Protein AF-A0A973D4F2-F1 (afdb_monomer)

Radius of gyration: 21.17 Å; Cα contacts (8 Å, |Δi|>4): 47; chains: 1; bounding box: 31×28×68 Å

Foldseek 3Di:
DPDPDQLAVAEDEDPDDPVCPVVVVVVRHPYYDDPCVPPPDDDDDDDDDDDDDPDD

Structure (mmCIF, N/CA/C/O backbone):
data_AF-A0A973D4F2-F1
#
_entry.id   AF-A0A973D4F2-F1
#
loop_
_atom_site.group_PDB
_atom_site.id
_atom_site.type_symbol
_atom_site.label_atom_id
_atom_site.label_alt_id
_atom_site.label_comp_id
_atom_site.label_asym_id
_atom_site.label_entity_id
_atom_site.label_seq_id
_atom_site.pdbx_PDB_ins_code
_atom_site.Cartn_x
_atom_site.Cartn_y
_atom_site.Cartn_z
_atom_site.occupancy
_atom_site.B_iso_or_equiv
_atom_site.auth_seq_id
_atom_site.auth_comp_id
_atom_site.auth_asym_id
_atom_site.auth_atom_id
_atom_site.pdbx_PDB_model_num
ATOM 1 N N . ASP A 1 1 ? -17.767 19.984 21.574 1.00 52.97 1 ASP A N 1
ATOM 2 C CA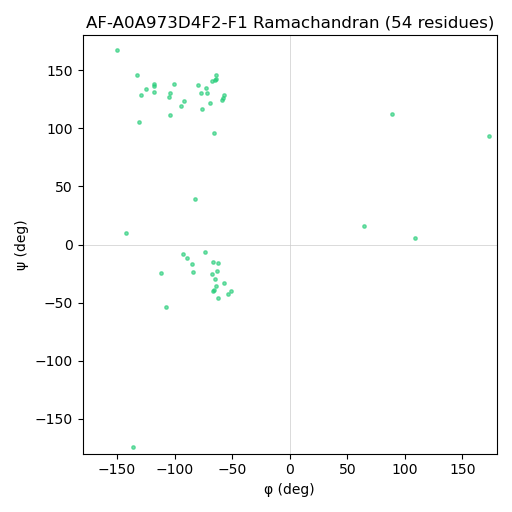 . ASP A 1 1 ? -17.117 19.415 20.380 1.00 52.97 1 ASP A CA 1
ATOM 3 C C . ASP A 1 1 ? -17.002 17.887 20.374 1.00 52.97 1 ASP A C 1
ATOM 5 O O . ASP A 1 1 ? -16.222 17.360 19.597 1.00 52.97 1 ASP A O 1
ATOM 9 N N . ASP A 1 2 ? -17.849 17.145 21.104 1.00 64.12 2 ASP A N 1
ATOM 10 C CA . ASP A 1 2 ? -17.862 15.664 21.105 1.00 64.12 2 ASP A CA 1
ATOM 11 C C . ASP A 1 2 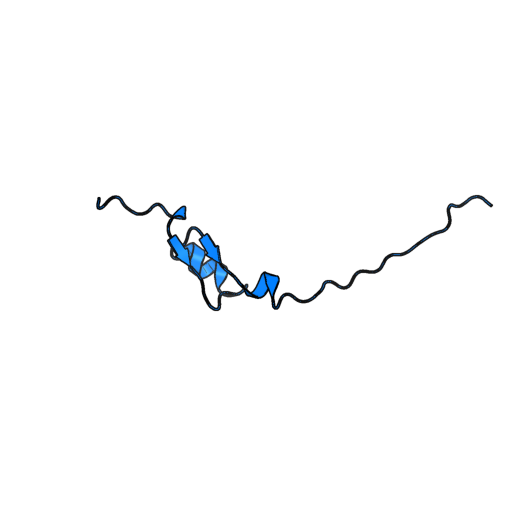? -18.645 15.043 19.930 1.00 64.12 2 ASP A C 1
ATOM 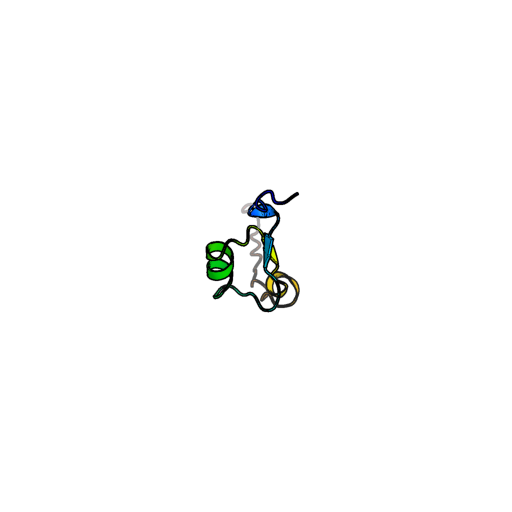13 O O . ASP A 1 2 ? -19.384 14.070 20.089 1.00 64.12 2 ASP A O 1
ATOM 17 N N . LEU A 1 3 ? -18.532 15.619 18.732 1.00 62.94 3 LEU A N 1
ATOM 18 C CA . LEU A 1 3 ? -19.102 14.977 17.549 1.00 62.94 3 LEU A CA 1
ATOM 19 C C . LEU A 1 3 ? -18.233 13.763 17.186 1.00 62.94 3 LEU A C 1
ATOM 21 O O . LEU A 1 3 ? -17.006 13.884 17.181 1.00 62.94 3 LEU A O 1
ATOM 25 N N . PRO A 1 4 ? -18.828 12.595 16.885 1.00 75.00 4 PRO A N 1
ATOM 26 C CA . PRO A 1 4 ? -18.057 11.413 16.528 1.00 75.00 4 PRO A CA 1
ATOM 27 C C . PRO A 1 4 ? -17.169 11.724 15.321 1.00 75.00 4 PRO A C 1
ATOM 29 O O . PRO A 1 4 ? -17.643 12.243 14.306 1.00 75.00 4 PRO A O 1
ATOM 32 N N . LEU A 1 5 ? -15.875 11.416 15.445 1.00 78.62 5 LEU A N 1
ATOM 33 C CA . LEU A 1 5 ? -14.923 11.584 14.354 1.00 78.62 5 LEU A CA 1
ATOM 34 C C . LEU A 1 5 ? -15.410 10.767 13.159 1.00 78.62 5 LEU A C 1
ATOM 36 O O . LEU A 1 5 ? -15.671 9.567 13.266 1.00 78.62 5 LEU A O 1
ATOM 40 N N . ALA A 1 6 ? -15.547 11.422 12.010 1.00 85.19 6 ALA A N 1
ATOM 41 C CA . ALA A 1 6 ? -15.863 10.711 10.786 1.00 85.19 6 ALA A CA 1
ATOM 42 C C . ALA A 1 6 ? -14.700 9.772 10.438 1.00 85.19 6 ALA A C 1
ATOM 44 O O . ALA A 1 6 ? -13.541 10.119 10.661 1.00 85.19 6 ALA A O 1
ATOM 45 N N . SER A 1 7 ? -14.992 8.606 9.856 1.00 81.44 7 SER A N 1
ATOM 46 C CA . SER A 1 7 ? -13.983 7.566 9.586 1.00 81.44 7 SER A CA 1
ATOM 47 C C . SER A 1 7 ? -12.757 8.097 8.841 1.00 81.44 7 SER A C 1
ATOM 49 O O . SER A 1 7 ? -11.627 7.781 9.199 1.00 81.44 7 SER A O 1
ATOM 51 N N . HIS A 1 8 ? -12.960 8.984 7.863 1.00 87.62 8 HIS A N 1
ATOM 52 C CA . HIS A 1 8 ? -11.883 9.613 7.101 1.00 87.62 8 HIS A CA 1
ATOM 53 C C . HIS A 1 8 ? -10.936 10.468 7.950 1.00 87.62 8 HIS A C 1
ATOM 55 O O . HIS A 1 8 ? -9.876 10.807 7.459 1.00 87.62 8 HIS A O 1
ATOM 61 N N . GLN A 1 9 ? -11.270 10.857 9.180 1.00 92.75 9 GLN A N 1
ATOM 62 C CA . GLN A 1 9 ? -10.377 11.622 10.057 1.00 92.75 9 GLN A CA 1
ATOM 63 C C . GLN A 1 9 ? -9.419 10.717 10.843 1.00 92.75 9 GLN A C 1
ATOM 65 O O . GLN A 1 9 ? -8.396 11.203 11.319 1.00 92.75 9 GLN A O 1
ATOM 70 N N . ILE A 1 10 ? -9.712 9.414 10.932 1.00 94.62 10 ILE A N 1
ATOM 71 C CA . ILE A 1 10 ? -8.886 8.425 11.629 1.00 94.62 10 ILE A CA 1
ATOM 72 C C . ILE A 1 10 ? -7.897 7.786 10.656 1.00 94.62 10 ILE A C 1
ATOM 74 O O . ILE A 1 10 ? -8.290 7.189 9.651 1.00 94.62 10 ILE A O 1
ATOM 78 N N . GLU A 1 11 ? -6.612 7.883 10.990 1.00 96.81 11 GLU A N 1
ATOM 79 C CA . GLU A 1 11 ? -5.518 7.293 10.225 1.00 96.81 11 GLU A CA 1
ATOM 80 C C . GLU A 1 11 ? -4.759 6.253 11.051 1.00 96.81 11 GLU A C 1
ATOM 82 O O . GLU A 1 11 ? -4.360 6.524 12.183 1.00 96.81 11 GLU A O 1
ATOM 87 N N . ALA A 1 12 ? -4.536 5.077 10.462 1.00 97.25 12 ALA A N 1
ATOM 88 C CA . ALA A 1 12 ? -3.625 4.063 10.983 1.00 97.25 12 ALA A CA 1
ATOM 89 C C . ALA A 1 12 ? -2.292 4.106 10.217 1.00 97.25 12 ALA A C 1
ATOM 91 O O . ALA A 1 12 ? -2.272 4.239 8.992 1.00 97.25 12 ALA A O 1
ATOM 92 N N . SER A 1 13 ? -1.175 3.987 10.935 1.00 97.19 13 SER A N 1
ATOM 93 C CA . SER A 1 13 ? 0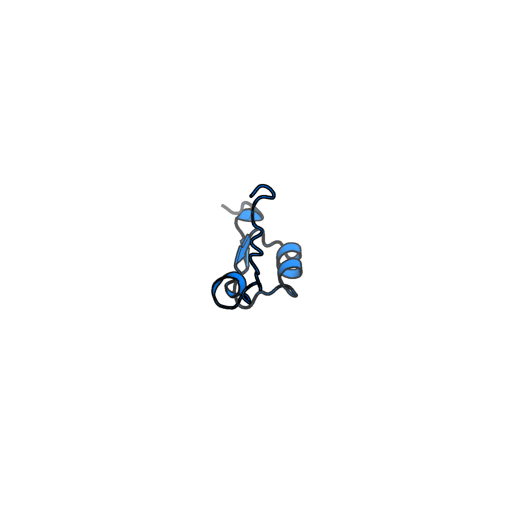.180 4.027 10.374 1.00 97.19 13 SER A CA 1
ATOM 94 C C . SER A 1 13 ? 1.141 3.175 11.212 1.00 97.19 13 SER A C 1
ATOM 96 O O . SER A 1 13 ? 0.813 2.792 12.334 1.00 97.19 13 SER A O 1
ATOM 98 N N . GLY A 1 14 ? 2.337 2.920 10.675 1.00 96.06 14 GLY A N 1
ATOM 99 C CA . GLY A 1 14 ? 3.430 2.208 11.344 1.00 96.06 14 GLY A CA 1
ATOM 100 C C . GLY A 1 14 ? 3.381 0.691 11.152 1.00 96.06 14 GLY A C 1
ATOM 101 O O . GLY A 1 14 ? 2.504 0.021 11.680 1.00 96.06 14 GLY A O 1
ATOM 102 N N . GLY A 1 15 ? 4.350 0.141 10.412 1.00 95.56 15 GLY A N 1
ATOM 103 C CA . GLY A 1 15 ? 4.515 -1.313 10.254 1.00 95.56 15 GLY A CA 1
ATOM 104 C C . GLY A 1 15 ? 3.370 -2.038 9.533 1.00 95.56 15 GLY A C 1
ATOM 105 O O . GLY A 1 15 ? 3.287 -3.254 9.633 1.00 95.56 15 GLY A O 1
ATOM 106 N N . ILE A 1 16 ? 2.491 -1.311 8.837 1.00 96.94 16 ILE A N 1
ATOM 107 C CA . ILE A 1 16 ? 1.360 -1.886 8.100 1.00 96.94 16 ILE A CA 1
ATOM 108 C C . ILE A 1 16 ? 1.846 -2.452 6.761 1.00 96.94 16 ILE A C 1
ATOM 110 O O . ILE A 1 16 ? 2.610 -1.796 6.051 1.00 96.94 16 ILE A O 1
ATOM 114 N N . ASP A 1 17 ? 1.350 -3.633 6.408 1.00 95.50 17 ASP A N 1
ATOM 115 C CA . ASP A 1 17 ? 1.653 -4.390 5.190 1.00 95.50 17 ASP A CA 1
ATOM 116 C C . ASP A 1 17 ? 0.372 -4.978 4.556 1.00 95.50 17 ASP A C 1
ATOM 118 O O . ASP A 1 17 ? -0.750 -4.708 5.005 1.00 95.50 17 ASP A O 1
ATOM 122 N N . GLU A 1 18 ? 0.514 -5.785 3.500 1.00 94.69 18 GLU A N 1
ATOM 123 C CA . GLU A 1 18 ? -0.609 -6.415 2.795 1.00 94.69 18 GLU A CA 1
ATOM 124 C C . GLU A 1 18 ? -1.414 -7.391 3.662 1.00 94.69 18 GLU A C 1
ATOM 126 O O . GLU A 1 18 ? -2.588 -7.641 3.380 1.00 94.69 18 GLU A O 1
ATOM 131 N N . THR A 1 19 ? -0.812 -7.925 4.727 1.00 97.00 19 THR A N 1
ATOM 132 C CA . THR A 1 19 ? -1.462 -8.887 5.625 1.00 97.00 19 THR A CA 1
ATOM 133 C C . THR A 1 19 ? -2.309 -8.201 6.696 1.00 97.00 19 THR A C 1
ATOM 135 O O . THR A 1 19 ? -3.261 -8.788 7.209 1.00 97.00 19 THR A O 1
ATOM 138 N N . SER A 1 20 ? -1.994 -6.943 7.016 1.00 97.31 20 SER A N 1
ATOM 139 C CA . SER A 1 20 ? -2.569 -6.206 8.146 1.00 97.31 20 SER A CA 1
ATOM 140 C C . SER A 1 20 ? -3.479 -5.042 7.742 1.00 97.31 20 SER A C 1
ATOM 142 O O . SER A 1 20 ? -4.390 -4.697 8.499 1.00 97.31 20 SER A O 1
ATOM 144 N N . ALA A 1 21 ? -3.316 -4.462 6.546 1.00 97.06 21 ALA A N 1
ATOM 145 C CA . ALA A 1 21 ? -4.077 -3.284 6.110 1.00 97.06 21 ALA A CA 1
ATOM 146 C C . ALA A 1 21 ? -5.607 -3.454 6.219 1.00 97.06 21 ALA A C 1
ATOM 148 O O . ALA A 1 21 ? -6.306 -2.565 6.712 1.00 97.06 21 ALA A O 1
ATOM 149 N N . ALA A 1 22 ? -6.141 -4.613 5.825 1.00 97.75 22 ALA A N 1
ATOM 150 C CA . ALA A 1 22 ? -7.580 -4.877 5.889 1.00 97.75 22 ALA A CA 1
ATOM 151 C C . ALA A 1 22 ? -8.123 -4.883 7.331 1.00 97.75 22 ALA A C 1
ATOM 153 O O . ALA A 1 22 ? -9.233 -4.409 7.575 1.00 97.75 22 ALA A O 1
ATOM 154 N N . ALA A 1 23 ? -7.335 -5.370 8.295 1.00 98.06 23 ALA A N 1
ATOM 155 C CA . ALA A 1 23 ? -7.728 -5.390 9.700 1.00 98.06 23 ALA A CA 1
ATOM 156 C C . ALA A 1 23 ? -7.838 -3.968 10.275 1.00 98.06 23 ALA A C 1
ATOM 158 O O . ALA A 1 23 ? -8.798 -3.668 10.984 1.00 98.06 23 ALA A O 1
ATOM 159 N N . TYR A 1 24 ? -6.918 -3.067 9.914 1.00 97.12 24 TYR A N 1
ATOM 160 C CA . TYR A 1 24 ? -6.985 -1.658 10.321 1.00 97.12 24 TYR A CA 1
ATOM 161 C C . TYR A 1 24 ? -8.188 -0.925 9.718 1.00 97.12 24 TYR A C 1
ATOM 163 O O . TYR A 1 24 ? -8.847 -0.153 10.416 1.00 97.12 24 TYR A O 1
ATOM 171 N N . ALA A 1 25 ? -8.520 -1.201 8.454 1.00 95.75 25 ALA A N 1
ATOM 172 C CA . ALA A 1 25 ? -9.723 -0.656 7.829 1.00 95.75 25 ALA A CA 1
ATOM 173 C C . ALA A 1 25 ? -10.998 -1.140 8.547 1.00 95.75 25 ALA A C 1
ATOM 175 O O . ALA A 1 25 ? -11.867 -0.337 8.884 1.00 95.75 25 ALA A O 1
ATOM 176 N N . ALA A 1 26 ? -11.084 -2.441 8.853 1.00 96.75 26 ALA A N 1
ATOM 177 C CA . ALA A 1 26 ? -12.209 -3.024 9.587 1.00 96.75 26 ALA A CA 1
ATOM 178 C C . ALA A 1 26 ? -12.328 -2.500 11.031 1.00 96.75 26 ALA A C 1
ATOM 180 O O . ALA A 1 26 ? -13.435 -2.400 11.557 1.00 96.75 26 ALA A O 1
ATOM 181 N N . ALA A 1 27 ? -11.209 -2.120 11.657 1.00 94.38 27 ALA A N 1
ATOM 182 C CA . ALA A 1 27 ? -11.179 -1.488 12.975 1.00 94.38 27 ALA A CA 1
ATOM 183 C C . ALA A 1 27 ? -11.658 -0.020 12.973 1.00 94.38 27 ALA A C 1
ATOM 185 O O . ALA A 1 27 ? -11.805 0.572 14.042 1.00 94.38 27 ALA A O 1
ATOM 186 N N . GLY A 1 28 ? -11.923 0.568 11.798 1.00 93.25 28 GLY A N 1
ATOM 187 C CA . GLY A 1 28 ? -12.516 1.901 11.656 1.00 93.25 28 GLY A CA 1
ATOM 188 C C . GLY A 1 28 ? -11.569 2.991 11.151 1.00 93.25 28 GLY A C 1
ATOM 189 O O . GLY A 1 28 ? -11.978 4.152 11.086 1.00 93.25 28 GLY A O 1
ATOM 190 N N . ALA A 1 29 ? -10.333 2.653 10.765 1.00 95.50 29 ALA A N 1
ATOM 191 C CA . ALA A 1 29 ? -9.448 3.611 10.109 1.00 95.50 29 ALA A CA 1
ATOM 192 C C . ALA A 1 29 ? -9.970 3.937 8.700 1.00 95.50 29 ALA A C 1
ATOM 194 O O . ALA A 1 29 ? -10.121 3.048 7.862 1.00 95.50 29 ALA A O 1
ATOM 195 N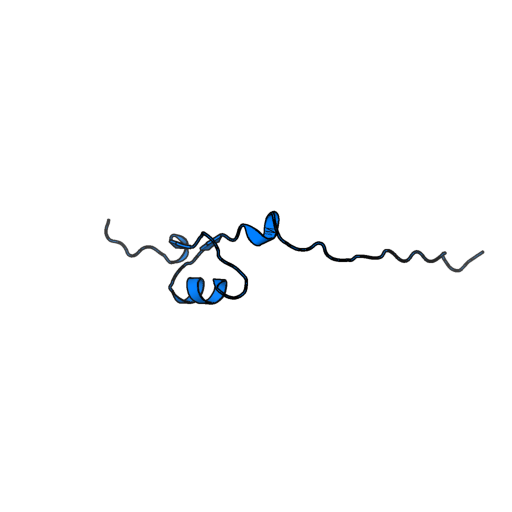 N . GLY A 1 30 ? -10.234 5.215 8.420 1.00 95.75 30 GLY A N 1
ATOM 196 C CA . GLY A 1 30 ? -10.621 5.673 7.082 1.00 95.75 30 GLY A CA 1
ATOM 197 C C . GLY A 1 30 ? -9.435 6.047 6.196 1.00 95.75 30 GLY A C 1
ATOM 198 O O . GLY A 1 30 ? -9.612 6.237 4.994 1.00 95.75 30 GLY A O 1
ATOM 199 N N . ARG A 1 31 ? -8.231 6.146 6.768 1.00 96.75 31 ARG A N 1
ATOM 200 C CA . ARG A 1 31 ? -6.966 6.259 6.035 1.00 96.75 31 ARG A CA 1
ATOM 201 C C . ARG A 1 31 ? -5.932 5.290 6.594 1.00 96.75 31 ARG A C 1
ATOM 203 O O . ARG A 1 31 ? -5.879 5.053 7.799 1.00 96.75 31 ARG A O 1
ATOM 210 N N . ILE A 1 32 ? -5.091 4.766 5.710 1.00 97.19 32 ILE A N 1
ATOM 211 C CA . ILE A 1 32 ? -3.967 3.897 6.058 1.00 97.19 32 ILE A CA 1
ATOM 212 C C . ILE A 1 32 ? -2.718 4.442 5.375 1.00 97.19 32 ILE A C 1
ATOM 214 O O . ILE A 1 32 ? -2.723 4.667 4.165 1.00 97.19 32 ILE A O 1
ATOM 218 N N . SER A 1 33 ? -1.654 4.627 6.150 1.00 97.25 33 SER A N 1
ATOM 219 C CA . SER A 1 33 ? -0.328 4.969 5.644 1.00 97.25 33 SER A CA 1
ATOM 220 C C . SER A 1 33 ? 0.584 3.744 5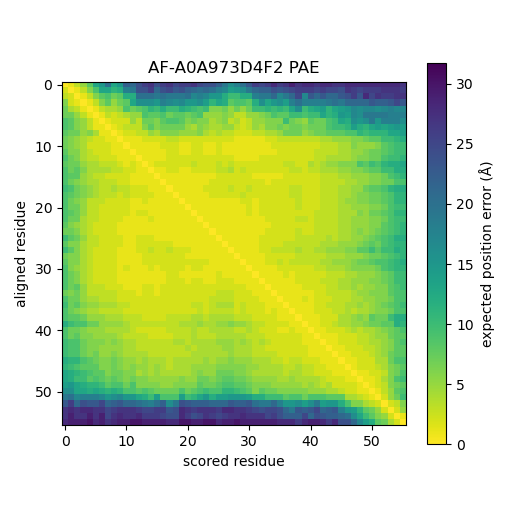.699 1.00 97.25 33 SER A C 1
ATOM 222 O O . SER A 1 33 ? 0.726 3.103 6.741 1.00 97.25 33 SER A O 1
ATOM 224 N N . CYS A 1 34 ? 1.199 3.405 4.565 1.00 97.00 34 CYS A N 1
ATOM 225 C CA . CYS A 1 34 ? 2.101 2.266 4.417 1.00 97.00 34 CYS A CA 1
ATOM 226 C C . CYS A 1 34 ? 3.389 2.732 3.730 1.00 97.00 34 CYS A C 1
ATOM 228 O O . CYS A 1 34 ? 3.402 2.975 2.528 1.00 97.00 34 CYS A O 1
ATOM 230 N N . GLY A 1 35 ? 4.484 2.864 4.486 1.00 95.69 35 GLY A N 1
ATOM 231 C CA . GLY A 1 35 ? 5.783 3.265 3.927 1.00 95.69 35 GLY A CA 1
ATOM 232 C C . GLY A 1 35 ? 6.398 2.211 2.999 1.00 95.69 35 GLY A C 1
ATOM 233 O O . GLY A 1 35 ? 7.146 2.550 2.084 1.00 95.69 35 GLY A O 1
ATOM 234 N N . ALA A 1 36 ? 6.043 0.935 3.183 1.00 94.50 36 ALA A N 1
ATOM 235 C CA . ALA A 1 36 ? 6.602 -0.174 2.415 1.00 94.50 36 ALA A CA 1
ATOM 236 C C . ALA A 1 36 ? 6.400 -0.014 0.900 1.00 94.50 36 ALA A C 1
ATOM 238 O O . ALA A 1 36 ? 7.305 -0.358 0.144 1.00 94.50 36 ALA A O 1
ATOM 239 N N . ILE A 1 37 ? 5.291 0.596 0.459 1.00 94.88 37 ILE A N 1
ATOM 240 C CA . ILE A 1 37 ? 4.986 0.787 -0.970 1.00 94.88 37 ILE A CA 1
ATOM 241 C C . ILE A 1 37 ? 5.948 1.744 -1.690 1.00 94.88 37 ILE A C 1
ATOM 243 O O . ILE A 1 37 ? 5.957 1.773 -2.917 1.00 94.88 37 ILE A O 1
ATOM 247 N N . THR A 1 38 ? 6.742 2.536 -0.961 1.00 95.31 38 THR A N 1
ATOM 248 C CA . THR A 1 38 ? 7.718 3.459 -1.558 1.00 95.31 38 THR A CA 1
ATOM 249 C C . THR A 1 38 ? 9.150 2.979 -1.364 1.00 95.31 38 THR A C 1
ATOM 251 O O . THR A 1 38 ? 9.881 2.837 -2.338 1.00 95.31 38 THR A O 1
ATOM 254 N N . HIS A 1 39 ? 9.571 2.695 -0.130 1.00 9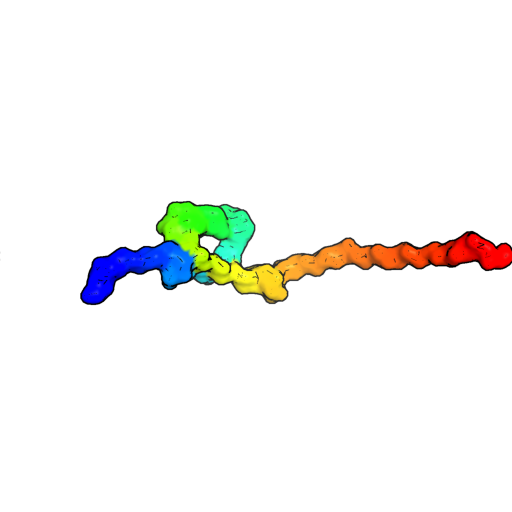5.69 39 HIS A N 1
ATOM 255 C CA . HIS A 1 39 ? 10.979 2.402 0.168 1.00 95.69 39 HIS A CA 1
ATOM 256 C C . HIS A 1 39 ? 11.346 0.910 0.134 1.00 95.69 39 HIS A C 1
ATOM 258 O O . HIS A 1 39 ? 12.514 0.560 0.294 1.00 95.69 39 HIS A O 1
ATOM 264 N N . SER A 1 40 ? 10.365 0.013 0.006 1.00 93.75 40 SER A N 1
ATOM 265 C CA . SER A 1 40 ? 10.592 -1.440 0.103 1.00 93.75 40 SER A CA 1
ATOM 266 C C . SER A 1 40 ? 9.746 -2.257 -0.871 1.00 93.75 40 SER A C 1
ATOM 268 O O . SER A 1 40 ? 9.731 -3.481 -0.775 1.00 93.75 40 SER A O 1
ATOM 270 N N . ALA A 1 41 ? 9.061 -1.606 -1.815 1.00 95.31 41 ALA A N 1
ATOM 271 C CA . ALA A 1 41 ? 8.331 -2.305 -2.858 1.00 95.31 41 ALA A CA 1
ATOM 272 C C . ALA A 1 41 ? 9.334 -2.932 -3.844 1.00 95.31 41 ALA A C 1
ATOM 274 O O . ALA A 1 41 ? 10.242 -2.233 -4.307 1.00 95.31 41 ALA A O 1
ATOM 275 N N . PRO A 1 42 ? 9.201 -4.228 -4.178 1.00 95.69 42 PRO A N 1
ATOM 276 C CA . PRO A 1 42 ? 10.050 -4.847 -5.186 1.00 95.69 42 PRO A CA 1
ATOM 277 C C . PRO A 1 42 ? 9.801 -4.204 -6.554 1.00 95.69 42 PRO A C 1
ATOM 279 O O . PRO A 1 42 ? 8.666 -3.882 -6.912 1.00 95.69 42 PRO A O 1
ATOM 282 N N . ALA A 1 43 ? 10.867 -4.035 -7.335 1.00 96.62 43 ALA A N 1
ATOM 283 C CA . ALA A 1 43 ? 10.748 -3.566 -8.709 1.00 96.62 43 ALA A CA 1
ATOM 284 C C . ALA A 1 43 ? 10.056 -4.626 -9.579 1.00 96.62 43 ALA A C 1
ATOM 286 O O . ALA A 1 43 ? 10.325 -5.822 -9.447 1.00 96.62 43 ALA A O 1
ATOM 287 N N . LEU A 1 44 ? 9.184 -4.180 -10.485 1.00 96.81 44 LEU A N 1
ATOM 288 C CA . LEU A 1 44 ? 8.571 -5.053 -11.480 1.00 96.81 44 LEU A CA 1
ATOM 289 C C . LEU A 1 44 ? 9.574 -5.338 -12.603 1.00 96.81 44 LEU A C 1
ATOM 291 O O . LEU A 1 44 ? 10.161 -4.408 -13.156 1.00 96.81 44 LEU A O 1
ATOM 295 N N . ASP A 1 45 ? 9.738 -6.611 -12.953 1.00 97.25 45 ASP A N 1
ATOM 296 C CA . ASP A 1 45 ? 10.572 -7.013 -14.083 1.00 97.25 45 ASP A CA 1
ATOM 297 C C . ASP A 1 45 ? 9.838 -6.733 -15.403 1.00 97.25 45 ASP A C 1
ATOM 299 O O . ASP A 1 45 ? 8.759 -7.273 -15.661 1.00 97.25 45 ASP A O 1
ATOM 303 N N . LEU A 1 46 ? 10.396 -5.840 -16.220 1.00 97.44 46 LEU A N 1
ATOM 304 C CA . LEU A 1 46 ? 9.796 -5.374 -17.467 1.00 97.44 46 LEU A CA 1
ATOM 305 C C . LEU A 1 46 ? 10.760 -5.598 -18.631 1.00 97.44 46 LEU A C 1
ATOM 307 O O . LEU A 1 46 ? 11.926 -5.217 -18.576 1.00 97.44 46 LEU A O 1
ATOM 311 N N . THR A 1 47 ? 10.241 -6.149 -19.729 1.00 97.00 47 THR A N 1
ATOM 312 C CA . THR A 1 47 ? 10.977 -6.322 -20.988 1.00 97.00 47 THR A CA 1
ATOM 313 C C . THR A 1 47 ? 10.304 -5.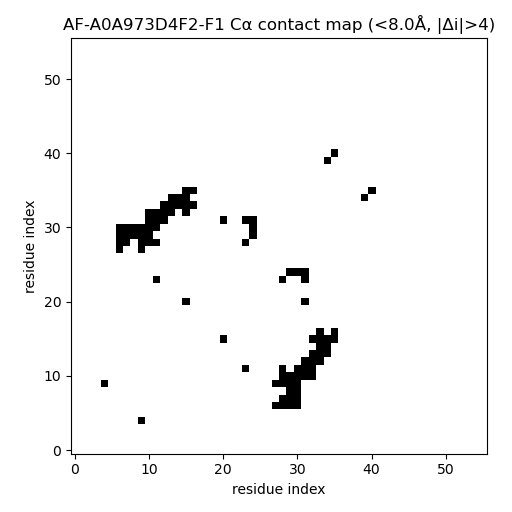530 -22.105 1.00 97.00 47 THR A C 1
ATOM 315 O O . THR A 1 47 ? 9.085 -5.582 -22.261 1.00 97.00 47 THR A O 1
ATOM 318 N N . MET A 1 48 ? 11.096 -4.830 -22.919 1.00 96.94 48 MET A N 1
ATOM 319 C CA . MET A 1 48 ? 10.633 -4.183 -24.148 1.00 96.94 48 MET A CA 1
ATOM 320 C C . MET A 1 48 ? 11.085 -5.003 -25.361 1.00 96.94 48 MET A C 1
ATOM 322 O O . MET A 1 48 ? 12.275 -5.063 -25.663 1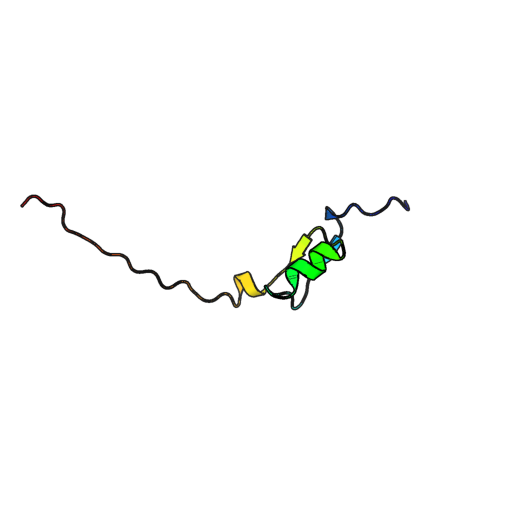.00 96.94 48 MET A O 1
ATOM 326 N N . ALA A 1 49 ? 10.136 -5.628 -26.059 1.00 95.19 49 ALA A N 1
ATOM 327 C CA . ALA A 1 49 ? 10.392 -6.360 -27.297 1.00 95.19 49 ALA A CA 1
ATOM 328 C C . ALA A 1 49 ? 10.149 -5.447 -28.506 1.00 95.19 49 ALA A C 1
ATOM 330 O O . ALA A 1 49 ? 9.043 -4.942 -28.697 1.00 95.19 49 ALA A O 1
ATOM 331 N N . ILE A 1 50 ? 11.188 -5.230 -29.312 1.00 93.88 50 ILE A N 1
ATOM 332 C CA . ILE A 1 50 ? 11.127 -4.392 -30.513 1.00 93.88 50 ILE A CA 1
ATOM 333 C C . ILE A 1 50 ? 11.081 -5.300 -31.741 1.00 93.88 50 ILE A C 1
ATOM 335 O O . ILE A 1 50 ? 11.920 -6.187 -31.893 1.00 93.88 50 ILE A O 1
ATOM 339 N N . PHE A 1 51 ? 10.129 -5.041 -32.635 1.00 92.12 51 PHE A N 1
ATOM 340 C CA . PHE A 1 51 ? 9.987 -5.729 -33.915 1.00 92.12 51 PHE A CA 1
ATOM 341 C C . PHE A 1 51 ? 10.149 -4.712 -35.045 1.00 92.12 51 PHE A C 1
ATOM 343 O O . PHE A 1 51 ? 9.643 -3.592 -34.946 1.00 92.12 51 PHE A O 1
ATOM 350 N N . ALA A 1 52 ? 10.864 -5.080 -36.109 1.00 90.38 52 ALA A N 1
ATOM 351 C CA . ALA A 1 52 ? 10.912 -4.257 -37.312 1.00 90.38 52 ALA A CA 1
ATOM 352 C C . ALA A 1 52 ? 9.515 -4.208 -37.950 1.00 90.38 52 ALA A C 1
ATOM 354 O O . ALA A 1 52 ? 8.806 -5.217 -37.963 1.00 90.38 52 ALA A O 1
ATOM 355 N N . GLY A 1 53 ? 9.124 -3.046 -38.481 1.00 80.75 53 GLY A N 1
ATOM 356 C CA . GLY A 1 53 ? 7.949 -2.964 -39.343 1.00 80.75 53 GLY A CA 1
ATOM 357 C C . GLY A 1 53 ? 8.162 -3.893 -40.533 1.00 80.75 53 GLY A C 1
ATOM 358 O O . GLY A 1 53 ? 9.196 -3.806 -41.194 1.00 80.75 53 GLY A O 1
ATOM 359 N N . ALA A 1 54 ? 7.238 -4.823 -40.757 1.00 69.94 54 ALA A N 1
ATOM 360 C CA . ALA A 1 54 ? 7.256 -5.657 -41.947 1.00 69.94 54 ALA A CA 1
ATOM 361 C C . ALA A 1 54 ? 6.998 -4.743 -43.147 1.00 69.94 54 ALA A C 1
ATOM 363 O O . ALA A 1 54 ? 5.854 -4.358 -43.339 1.00 69.94 54 ALA A O 1
ATOM 364 N N . ASP A 1 55 ? 8.073 -4.296 -43.802 1.00 69.00 55 ASP A N 1
ATOM 365 C CA . ASP A 1 55 ? 8.179 -3.909 -45.215 1.00 69.00 55 ASP A CA 1
ATOM 366 C C . ASP A 1 55 ? 9.578 -3.298 -45.464 1.00 69.00 55 ASP A C 1
ATOM 368 O O . ASP A 1 55 ? 9.810 -2.103 -45.262 1.00 69.00 55 ASP A O 1
ATOM 372 N N . ALA A 1 56 ? 10.517 -4.153 -45.886 1.00 53.09 56 ALA A N 1
ATOM 373 C CA . ALA A 1 56 ? 11.754 -3.814 -46.596 1.00 53.09 56 ALA A CA 1
ATOM 374 C C . ALA A 1 56 ? 12.089 -4.947 -47.575 1.00 53.09 56 ALA A C 1
ATOM 376 O O . ALA A 1 56 ? 12.055 -6.120 -47.134 1.00 53.09 56 ALA A O 1
#

Sequence (56 aa):
DDLPLASHQIEASGGIDETSAAAYAAAGAGRISCGAITHSAPALDLTMAIFAGADA

Secondary structure (DSSP, 8-state):
--PPPPGGG-EE-SS--TTTHHHHHHTT-SEE--THHHHSPPPPP--------S--

Solvent-accessible surface area (backbone atoms only — not comparable to full-atom values): 3916 Å² total; per-residue (Å²): 131,89,66,81,79,55,44,74,77,35,70,44,66,75,94,45,48,93,90,45,49,65,58,46,43,75,74,51,31,52,35,78,50,52,68,48,74,72,84,63,52,81,82,81,92,81,83,87,87,85,75,80,77,94,79,130

Mean predicted aligned error: 6.52 Å

pLDDT: mean 90.65, std 11.26, range [52.97, 98.06]